Protein AF-A0A518ASU7-F1 (afdb_monomer)

Organism: NCBI:txid2527972

Foldseek 3Di:
DDVVVVVVVVVVVVVVVVVVPDPPDPPPPPVPPDPCPVPPPDPDDDDDPPDPCPVVVVVVVVVVVVVVPPPPPD

Mean predicted aligned error: 18.1 Å

Solvent-accessible surface area (backbone atoms only — not comparable to full-atom values): 4944 Å² total; per-residue (Å²): 131,65,63,70,60,55,52,52,54,53,53,51,53,56,55,53,51,60,72,69,67,60,91,79,76,79,81,72,82,69,78,65,63,59,101,50,57,91,77,48,75,76,81,81,69,73,86,66,66,93,54,91,52,55,67,60,53,49,51,52,51,53,53,48,52,54,59,70,70,42,80,81,86,122

Radius of gyration: 33.15 Å; Cα contacts (8 Å, |Δi|>4): 3; chains: 1; bounding box: 74×34×70 Å

pLDDT: mean 76.0, std 11.63, range [49.88, 93.31]

St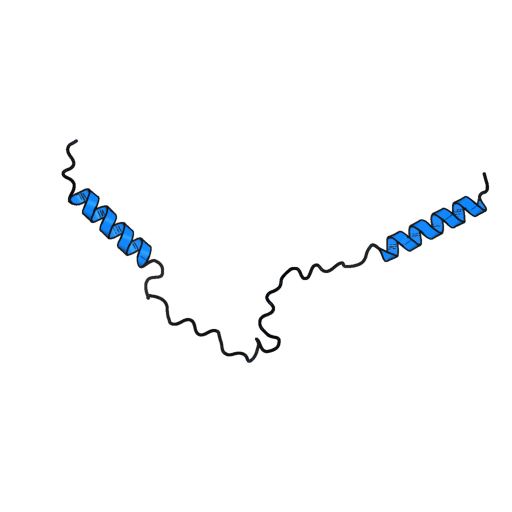ructure (mmCIF, N/CA/C/O backbone):
data_AF-A0A518ASU7-F1
#
_entry.id   AF-A0A518ASU7-F1
#
loop_
_atom_site.group_PDB
_atom_site.id
_atom_site.type_symbol
_atom_site.label_atom_id
_atom_site.label_alt_id
_atom_site.label_comp_id
_atom_site.label_asym_id
_atom_site.label_entity_id
_atom_site.label_seq_id
_atom_site.pdbx_PDB_ins_code
_atom_site.Cartn_x
_atom_site.Cartn_y
_atom_site.Cartn_z
_atom_site.occupancy
_atom_site.B_iso_or_equiv
_atom_site.auth_seq_id
_atom_site.auth_comp_id
_atom_site.auth_asym_id
_atom_site.auth_atom_id
_atom_site.pdbx_PDB_model_num
ATOM 1 N N . MET A 1 1 ? 45.811 22.174 -13.931 1.00 58.56 1 MET A N 1
ATOM 2 C CA . MET A 1 1 ? 44.588 21.388 -13.630 1.00 58.56 1 MET A CA 1
ATOM 3 C C . MET A 1 1 ? 43.793 21.216 -14.923 1.00 58.56 1 MET A C 1
ATOM 5 O O . MET A 1 1 ? 43.312 22.206 -15.457 1.00 58.56 1 MET A O 1
ATOM 9 N N . ASN A 1 2 ? 43.734 20.002 -15.477 1.00 78.06 2 ASN A N 1
ATOM 10 C CA . ASN A 1 2 ? 43.333 19.745 -16.869 1.00 78.06 2 ASN A CA 1
ATOM 11 C C . ASN A 1 2 ? 41.844 20.036 -17.120 1.00 78.06 2 ASN A C 1
ATOM 13 O O . ASN A 1 2 ? 40.980 19.289 -16.667 1.00 78.06 2 ASN A O 1
ATOM 17 N N . HIS A 1 3 ? 41.539 21.105 -17.861 1.00 79.00 3 HIS A N 1
ATOM 18 C CA . HIS A 1 3 ? 40.162 21.541 -18.135 1.00 79.00 3 HIS A CA 1
ATOM 19 C C . HIS A 1 3 ? 39.317 20.453 -18.810 1.00 79.00 3 HIS A C 1
ATOM 21 O O . HIS A 1 3 ? 38.165 20.261 -18.440 1.00 79.00 3 HIS A O 1
ATOM 27 N N . LYS A 1 4 ? 39.913 19.650 -19.701 1.00 85.75 4 LYS A N 1
ATOM 28 C CA . LYS A 1 4 ? 39.231 18.515 -20.345 1.00 85.75 4 LYS A CA 1
ATOM 29 C C . LYS A 1 4 ? 38.728 17.474 -19.340 1.00 85.75 4 LYS A C 1
ATOM 31 O O . LYS A 1 4 ? 37.606 17.001 -19.468 1.00 85.75 4 LYS A O 1
ATOM 36 N N . LEU A 1 5 ? 39.527 17.173 -18.313 1.00 88.00 5 LEU A N 1
ATOM 37 C CA . LEU A 1 5 ? 39.144 16.230 -17.262 1.00 88.00 5 LEU A CA 1
ATOM 38 C C . LEU A 1 5 ? 37.999 16.792 -16.408 1.00 88.00 5 LEU A C 1
ATOM 40 O O . LEU A 1 5 ? 37.083 16.053 -16.074 1.00 88.00 5 LEU A O 1
ATOM 44 N N . LYS A 1 6 ? 38.001 18.105 -16.129 1.00 86.19 6 LYS A N 1
ATOM 45 C CA . LYS A 1 6 ? 36.911 18.779 -15.399 1.00 86.19 6 LYS A CA 1
ATOM 46 C C . LYS A 1 6 ? 35.586 18.764 -16.168 1.00 86.19 6 LYS A C 1
ATOM 48 O O . LYS A 1 6 ? 34.531 18.592 -15.570 1.00 86.19 6 LYS A O 1
ATOM 53 N N . HIS A 1 7 ? 35.628 18.961 -17.486 1.00 88.56 7 HIS A N 1
ATOM 54 C CA . HIS A 1 7 ? 34.421 18.918 -18.315 1.00 88.56 7 HIS A CA 1
ATOM 55 C C . HIS A 1 7 ? 33.864 17.496 -18.428 1.00 88.56 7 HIS A C 1
ATOM 57 O O . HIS A 1 7 ? 32.655 17.310 -18.315 1.00 88.56 7 HIS A O 1
ATOM 63 N N . ALA A 1 8 ? 34.740 16.496 -18.573 1.00 91.69 8 ALA A N 1
ATOM 64 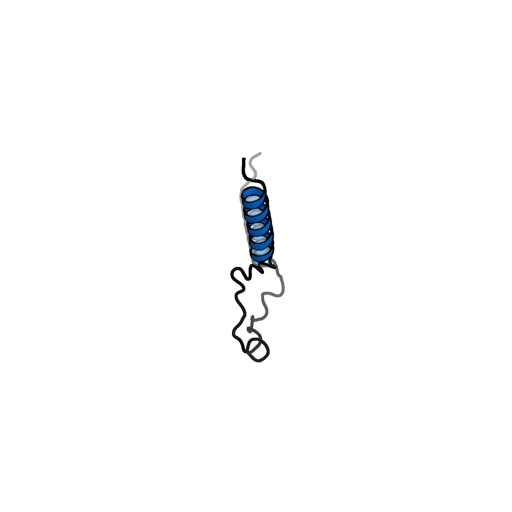C CA . ALA A 1 8 ? 34.340 15.092 -18.620 1.00 91.69 8 ALA A CA 1
ATOM 65 C C . ALA A 1 8 ? 33.673 14.632 -17.313 1.00 91.69 8 ALA A C 1
ATOM 67 O O . ALA A 1 8 ? 32.625 13.990 -17.353 1.00 91.69 8 ALA A O 1
ATOM 68 N N . THR A 1 9 ? 34.228 15.005 -16.153 1.00 91.56 9 THR A N 1
ATOM 69 C CA . THR A 1 9 ? 33.621 14.659 -14.859 1.00 91.56 9 THR A CA 1
ATOM 70 C C . THR A 1 9 ? 32.301 15.389 -14.627 1.00 91.56 9 THR A C 1
ATOM 72 O O . THR A 1 9 ? 31.350 14.773 -14.156 1.00 91.56 9 THR A O 1
ATOM 75 N N . CYS A 1 10 ? 32.196 16.665 -15.010 1.00 91.56 10 CYS A N 1
ATOM 76 C CA . CYS A 1 10 ? 30.948 17.423 -14.896 1.00 91.56 10 CYS A CA 1
ATOM 77 C C . CYS A 1 10 ? 29.824 16.816 -15.758 1.00 91.56 10 CYS A C 1
ATOM 79 O O . CYS A 1 10 ? 28.716 16.607 -15.268 1.00 91.56 10 CYS A O 1
ATOM 81 N N . GLY A 1 11 ? 30.118 16.455 -17.013 1.00 91.31 11 GLY A N 1
ATOM 82 C CA . GLY A 1 11 ? 29.138 15.832 -17.910 1.00 91.31 11 GLY A CA 1
ATOM 83 C C . GLY A 1 11 ? 28.639 14.471 -17.414 1.00 91.31 11 GLY A C 1
ATOM 84 O O . GLY A 1 11 ? 27.442 14.196 -17.474 1.00 91.31 11 GLY A O 1
ATOM 85 N N . LEU A 1 12 ? 29.535 13.646 -16.862 1.00 93.31 12 LEU A N 1
ATOM 86 C CA . LEU A 1 12 ? 29.175 12.339 -16.304 1.00 93.31 12 LEU A CA 1
ATOM 87 C C . LEU A 1 12 ? 28.224 12.464 -15.102 1.00 93.31 12 LEU A C 1
ATOM 89 O O . LEU A 1 12 ? 27.260 11.708 -14.999 1.00 93.31 12 LEU A O 1
ATOM 93 N N . VAL A 1 13 ? 28.471 13.432 -14.215 1.00 92.44 13 VAL A N 1
ATOM 94 C CA . VAL A 1 13 ? 27.636 13.666 -13.024 1.00 92.44 13 VAL A CA 1
ATOM 95 C C . VAL A 1 13 ? 26.223 14.108 -13.409 1.00 92.44 13 VAL A C 1
ATOM 97 O O . VAL A 1 13 ? 25.257 13.625 -12.824 1.00 92.44 13 VAL A O 1
ATOM 100 N N . VAL A 1 14 ? 26.090 14.980 -14.413 1.00 91.62 14 VAL A N 1
ATOM 101 C CA . VAL A 1 14 ? 24.781 15.450 -14.898 1.00 91.62 14 VAL A CA 1
ATOM 102 C C . VAL A 1 14 ? 23.981 14.319 -15.553 1.00 91.62 14 VAL A C 1
ATOM 104 O O . VAL A 1 14 ? 22.784 14.193 -15.317 1.00 91.62 14 VAL A O 1
ATOM 107 N N . LEU A 1 15 ? 24.625 13.456 -16.342 1.00 88.50 15 LEU A N 1
ATOM 108 C CA . LEU A 1 15 ? 23.946 12.298 -16.935 1.00 88.50 15 LEU A CA 1
ATOM 109 C C . LEU A 1 15 ? 23.480 11.293 -15.873 1.00 88.50 15 LEU A C 1
ATOM 111 O O . LEU A 1 15 ? 22.368 10.771 -15.958 1.00 88.50 15 LEU A O 1
ATOM 115 N N . ALA A 1 16 ? 24.307 11.041 -14.857 1.00 87.38 16 ALA A N 1
ATOM 116 C CA . ALA A 1 16 ? 23.966 10.127 -13.773 1.00 87.38 16 ALA A CA 1
ATOM 117 C C . ALA A 1 16 ? 22.782 10.630 -12.930 1.00 87.38 16 ALA A C 1
ATOM 119 O O . ALA A 1 16 ? 21.919 9.835 -12.557 1.00 87.38 16 ALA A O 1
ATOM 120 N N . SER A 1 17 ? 22.697 11.936 -12.653 1.00 83.19 17 SER A N 1
ATOM 121 C CA . SER A 1 17 ? 21.591 12.494 -11.866 1.00 83.19 17 SER A CA 1
ATOM 122 C C . SER A 1 17 ? 20.247 12.390 -12.589 1.00 83.19 17 SER A C 1
ATOM 124 O O . SER A 1 17 ? 19.256 12.025 -11.959 1.00 83.19 17 SER A O 1
ATOM 126 N N . MET A 1 18 ? 20.214 12.598 -13.909 1.00 81.44 18 MET A N 1
ATOM 127 C CA . MET A 1 18 ? 18.993 12.433 -14.711 1.00 81.44 18 MET A CA 1
ATOM 128 C C . MET A 1 18 ? 18.476 10.987 -14.725 1.00 81.44 18 MET A C 1
ATOM 130 O O . MET A 1 18 ? 17.267 10.773 -14.761 1.00 81.44 18 MET A O 1
ATOM 134 N N . ALA A 1 19 ? 19.368 9.992 -14.661 1.00 79.62 19 ALA A N 1
ATOM 135 C CA . ALA A 1 19 ? 18.983 8.580 -14.592 1.00 79.62 19 ALA A CA 1
ATOM 136 C C . ALA A 1 19 ? 18.404 8.175 -13.222 1.00 79.62 19 ALA A C 1
ATOM 138 O O . ALA A 1 19 ? 17.642 7.213 -13.132 1.00 79.62 19 ALA A O 1
ATOM 139 N N . LEU A 1 20 ? 18.753 8.902 -12.155 1.00 76.44 20 LEU A N 1
ATOM 140 C CA . LEU A 1 20 ? 18.303 8.630 -10.785 1.00 76.44 20 LEU A CA 1
ATOM 141 C C . LEU A 1 20 ? 16.982 9.341 -10.437 1.00 76.44 20 LEU A C 1
ATOM 143 O O . LEU A 1 20 ? 16.253 8.885 -9.553 1.00 76.44 20 LEU A O 1
ATOM 147 N N . THR A 1 21 ? 16.640 10.427 -11.134 1.00 72.31 21 THR A N 1
ATOM 148 C CA . THR A 1 21 ? 15.389 11.177 -10.936 1.00 72.31 21 THR A CA 1
ATOM 149 C C . THR A 1 21 ? 14.291 10.700 -11.893 1.00 72.31 21 THR A C 1
ATOM 151 O O . THR A 1 21 ? 13.934 11.387 -12.847 1.00 72.31 21 THR A O 1
ATOM 154 N N . GLY A 1 22 ? 13.754 9.505 -11.646 1.00 70.62 22 GLY A N 1
ATOM 155 C CA . GLY A 1 22 ? 12.520 9.015 -12.271 1.00 70.62 22 GLY A CA 1
ATOM 15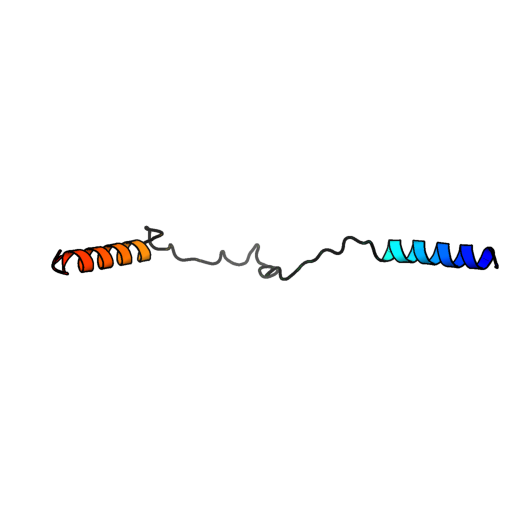6 C C . GLY A 1 22 ? 11.317 9.122 -11.329 1.00 70.62 22 GLY A C 1
ATOM 157 O O . GLY A 1 22 ? 11.478 9.294 -10.122 1.00 70.62 22 GLY A O 1
ATOM 158 N N . CYS A 1 23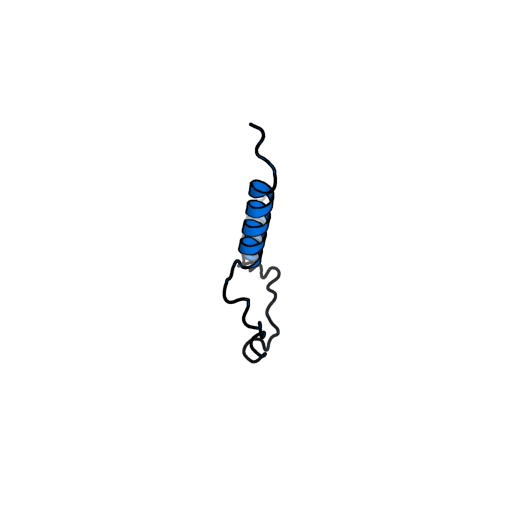 ? 10.100 8.974 -11.864 1.00 74.19 23 CYS A N 1
ATOM 159 C CA . CYS A 1 23 ? 8.899 8.731 -11.060 1.00 74.19 23 CYS A CA 1
ATOM 160 C C . CYS A 1 23 ? 9.039 7.360 -10.376 1.00 74.19 23 CYS A C 1
ATOM 162 O O . CYS A 1 23 ? 8.642 6.332 -10.921 1.00 74.19 23 CYS A O 1
ATOM 164 N N . GLN A 1 24 ? 9.676 7.328 -9.205 1.00 65.31 24 GLN A N 1
ATOM 165 C CA . GLN A 1 24 ? 9.729 6.135 -8.368 1.00 65.31 24 GLN A CA 1
ATOM 166 C C . GLN A 1 24 ? 8.360 5.976 -7.700 1.00 65.31 24 GLN A C 1
ATOM 168 O O . GLN A 1 24 ? 8.112 6.485 -6.609 1.00 65.31 24 GLN A O 1
ATOM 173 N N . GLY A 1 25 ? 7.431 5.336 -8.411 1.00 68.69 25 GLY A N 1
ATOM 174 C CA . GLY A 1 25 ? 6.123 4.982 -7.876 1.00 68.69 25 GLY A CA 1
ATOM 175 C C . GLY A 1 25 ? 6.287 3.936 -6.781 1.00 68.69 25 GLY A C 1
ATOM 176 O O . GLY A 1 25 ? 6.603 2.780 -7.058 1.00 68.69 25 GLY A O 1
ATOM 177 N N . VAL A 1 26 ? 6.084 4.337 -5.530 1.00 64.38 26 VAL A N 1
ATOM 178 C CA . VAL A 1 26 ? 5.999 3.399 -4.413 1.00 64.38 26 VAL A CA 1
ATOM 179 C C . VAL A 1 26 ? 4.605 2.778 -4.440 1.00 64.38 26 VAL A C 1
ATOM 181 O O . VAL A 1 26 ? 3.651 3.339 -3.910 1.00 64.38 26 VAL A O 1
ATOM 184 N N . TYR A 1 27 ? 4.478 1.602 -5.053 1.00 67.38 27 TYR A N 1
ATOM 185 C CA . TYR A 1 27 ? 3.293 0.749 -4.910 1.00 67.38 27 TYR A CA 1
ATOM 186 C C . TYR A 1 27 ? 3.434 -0.080 -3.627 1.00 67.38 27 TYR A C 1
ATOM 188 O O . TYR A 1 27 ? 3.524 -1.306 -3.650 1.00 67.38 27 TYR A O 1
ATOM 196 N N . SER A 1 28 ? 3.569 0.594 -2.485 1.00 52.75 28 SER A N 1
ATOM 197 C CA . SER A 1 28 ? 3.700 -0.074 -1.192 1.00 52.75 28 SER A CA 1
ATOM 198 C C . SER A 1 28 ? 2.406 -0.802 -0.857 1.00 52.75 28 SER A C 1
ATOM 200 O O . SER A 1 28 ? 1.386 -0.154 -0.631 1.00 52.75 28 SER A O 1
ATOM 202 N N . GLY A 1 29 ? 2.464 -2.134 -0.781 1.00 60.88 29 GLY A N 1
ATOM 203 C CA . GLY A 1 29 ? 1.514 -2.932 -0.003 1.00 60.88 29 GLY A CA 1
ATOM 204 C C . GLY A 1 29 ? 0.050 -2.739 -0.376 1.00 60.88 29 GLY A C 1
ATOM 205 O O . GLY A 1 29 ? -0.820 -2.852 0.485 1.00 60.88 29 GLY A O 1
ATOM 206 N N . GLN A 1 30 ? -0.240 -2.443 -1.639 1.00 56.62 30 GLN A N 1
ATOM 207 C CA . GLN A 1 30 ? -1.607 -2.524 -2.103 1.00 56.62 30 GLN A CA 1
ATOM 208 C C . GLN A 1 30 ? -1.965 -4.009 -1.975 1.00 56.62 30 GLN A C 1
ATOM 210 O O . GLN A 1 30 ? -1.446 -4.840 -2.722 1.00 56.62 30 GLN A O 1
ATOM 215 N N . VAL A 1 31 ? -2.810 -4.366 -1.000 1.00 58.66 31 VAL A N 1
ATOM 216 C CA . VAL A 1 31 ? -3.659 -5.549 -1.142 1.00 58.66 31 VAL A CA 1
ATOM 217 C C . VAL A 1 31 ? -4.492 -5.213 -2.364 1.00 58.66 31 VAL A C 1
ATOM 219 O O . VAL A 1 31 ? -5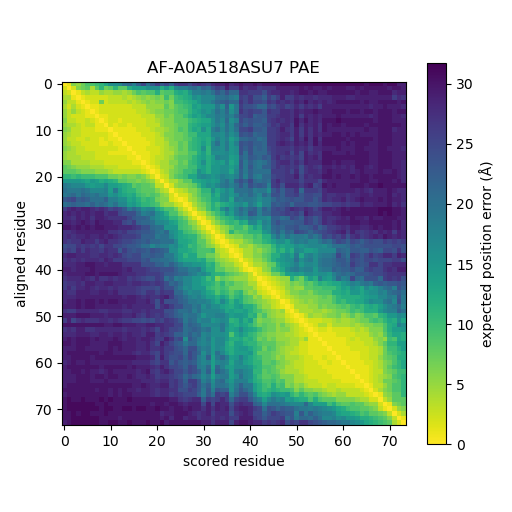.571 -4.636 -2.258 1.00 58.66 31 VAL A O 1
ATOM 222 N N . LEU A 1 32 ? -3.920 -5.436 -3.551 1.00 54.59 32 LEU A N 1
ATOM 223 C CA . LEU A 1 32 ? -4.724 -5.542 -4.735 1.00 54.59 32 LEU A CA 1
ATOM 224 C C . LEU A 1 32 ? -5.638 -6.702 -4.370 1.00 54.59 32 LEU A C 1
ATOM 226 O O . LEU A 1 32 ? -5.132 -7.804 -4.114 1.00 54.59 32 LEU A O 1
ATOM 230 N N . PRO A 1 33 ? -6.957 -6.475 -4.283 1.00 63.88 33 PRO A N 1
ATOM 231 C CA . PRO A 1 33 ? -7.848 -7.611 -4.342 1.00 63.88 33 PRO A CA 1
ATOM 232 C C . PRO A 1 33 ? -7.448 -8.406 -5.594 1.00 63.88 33 PRO A C 1
ATOM 234 O O . PRO A 1 33 ? -6.852 -7.832 -6.518 1.00 63.88 33 PRO A O 1
ATOM 237 N N . SER A 1 34 ? -7.646 -9.729 -5.553 1.00 65.38 34 SER A N 1
ATOM 238 C CA . SER A 1 34 ? -7.191 -10.668 -6.589 1.00 65.38 34 SER A CA 1
ATOM 239 C C . SER A 1 34 ? -7.352 -10.045 -7.988 1.00 65.38 34 SER A C 1
ATOM 241 O O . SER A 1 34 ? -8.247 -9.226 -8.185 1.00 65.38 34 SER A O 1
ATOM 243 N N . PRO A 1 35 ? -6.540 -10.377 -9.005 1.00 67.75 35 PRO A N 1
ATOM 244 C CA . PRO A 1 35 ? -6.677 -9.767 -10.338 1.00 67.75 35 PRO A CA 1
ATOM 245 C C . PRO A 1 35 ? -8.099 -9.877 -10.936 1.00 67.75 35 PRO A C 1
ATOM 247 O O . PRO A 1 35 ? -8.424 -9.191 -11.902 1.00 67.75 35 PRO A O 1
ATOM 250 N N . TYR A 1 36 ? -8.959 -10.689 -10.319 1.00 69.56 36 TYR A N 1
ATOM 251 C CA . TYR A 1 36 ? -10.374 -10.854 -10.592 1.00 69.56 36 TYR A CA 1
ATOM 252 C C . TYR A 1 36 ? -11.311 -10.042 -9.686 1.00 69.56 36 TYR A C 1
ATOM 254 O O . TYR A 1 36 ? -12.504 -10.252 -9.782 1.00 69.56 36 TYR A O 1
ATOM 262 N N . TYR A 1 37 ? -10.862 -9.078 -8.877 1.00 64.38 37 TYR A N 1
ATOM 263 C CA . TYR A 1 37 ? -11.693 -8.334 -7.908 1.00 64.38 37 TYR A CA 1
ATOM 264 C C . TYR A 1 37 ? -12.922 -7.638 -8.497 1.00 64.38 37 TYR A C 1
ATOM 266 O O . TYR A 1 37 ? -13.833 -7.236 -7.782 1.00 64.38 37 TYR A O 1
ATOM 274 N N . ARG A 1 38 ? -12.915 -7.432 -9.815 1.00 65.62 38 ARG A N 1
ATOM 275 C CA . ARG A 1 38 ? -14.034 -6.878 -10.574 1.00 65.62 38 ARG A CA 1
ATOM 276 C C . ARG A 1 38 ? -15.164 -7.895 -10.794 1.00 65.62 38 ARG A C 1
ATOM 278 O O . ARG A 1 38 ? -16.286 -7.475 -11.045 1.00 65.62 38 ARG A O 1
ATOM 285 N N . GLY A 1 39 ? -14.853 -9.189 -10.757 1.00 70.38 39 GLY A N 1
ATOM 286 C CA . GLY A 1 39 ? -15.786 -10.307 -10.924 1.00 70.38 39 GLY A CA 1
ATOM 287 C C . GLY A 1 39 ? -15.770 -11.325 -9.779 1.00 70.38 39 GLY A C 1
ATOM 288 O O . GLY A 1 39 ? -16.540 -12.272 -9.828 1.00 70.38 39 GLY A O 1
ATOM 289 N N . ASP A 1 40 ? -14.899 -11.147 -8.787 1.00 66.38 40 ASP A N 1
ATOM 290 C CA . ASP A 1 40 ? -14.948 -11.849 -7.510 1.00 66.38 40 ASP A CA 1
ATOM 291 C C . ASP A 1 40 ? -16.176 -11.340 -6.759 1.00 66.38 40 ASP A C 1
ATOM 293 O O . ASP A 1 40 ? -16.455 -10.133 -6.757 1.00 66.38 40 ASP A O 1
ATOM 297 N N . ASP A 1 41 ? -16.949 -12.258 -6.197 1.00 66.56 41 ASP A N 1
ATOM 298 C CA . ASP A 1 41 ? -18.224 -11.924 -5.587 1.00 66.56 41 ASP A CA 1
ATOM 299 C C . ASP A 1 41 ? -18.004 -10.852 -4.518 1.00 66.56 41 ASP A C 1
ATOM 301 O O . ASP A 1 41 ? -17.050 -10.910 -3.736 1.00 66.56 41 ASP A O 1
ATOM 305 N N . VAL A 1 42 ? -18.886 -9.844 -4.497 1.00 70.19 42 VAL A N 1
ATOM 306 C CA . VAL A 1 42 ? -18.919 -8.831 -3.436 1.00 70.19 42 VAL A CA 1
ATOM 307 C C . VAL A 1 42 ? -18.747 -9.563 -2.117 1.00 70.19 42 VAL A C 1
ATOM 309 O O . VAL A 1 42 ? -19.580 -10.406 -1.794 1.00 70.19 42 VAL A O 1
ATOM 312 N N . GLN A 1 43 ? -17.670 -9.261 -1.386 1.00 69.94 43 GLN A N 1
ATOM 313 C CA . GLN A 1 43 ? -17.397 -9.867 -0.089 1.00 69.94 43 GLN A CA 1
ATOM 314 C C . GLN A 1 43 ? -18.670 -9.740 0.751 1.00 69.94 43 GLN A C 1
ATOM 316 O O . GLN A 1 43 ? -19.029 -8.644 1.184 1.00 69.94 43 GLN A O 1
ATOM 321 N N . TYR A 1 44 ? -19.414 -10.841 0.882 1.00 70.12 44 TYR A N 1
ATOM 322 C CA . TYR A 1 44 ? -20.731 -10.806 1.492 1.00 70.12 44 TYR A CA 1
ATOM 323 C C . TYR A 1 44 ? -20.533 -10.539 2.975 1.00 70.12 44 TYR A C 1
ATOM 325 O O . TYR A 1 44 ? -20.136 -11.416 3.743 1.00 70.12 44 TYR A O 1
ATOM 333 N N . PHE A 1 45 ? -20.784 -9.299 3.370 1.00 72.88 45 PHE A N 1
ATOM 334 C CA . PHE A 1 45 ? -20.915 -8.940 4.763 1.00 72.88 45 PHE A CA 1
ATOM 335 C C . PHE A 1 45 ? -22.397 -9.090 5.099 1.00 72.88 45 PHE A C 1
ATOM 337 O O . PHE A 1 45 ? -23.213 -8.349 4.536 1.00 72.88 45 PHE A O 1
ATOM 344 N N . PRO A 1 46 ? -22.784 -10.046 5.964 1.00 78.81 46 PRO A N 1
ATOM 345 C CA . PRO A 1 46 ? -24.160 -10.111 6.428 1.00 78.81 46 PRO A CA 1
ATOM 346 C C . PRO A 1 46 ? -24.539 -8.745 6.996 1.00 78.81 46 PRO A C 1
ATOM 348 O O . PRO A 1 46 ? -23.691 -8.047 7.563 1.00 78.81 46 PRO A O 1
ATOM 351 N N . LYS A 1 47 ? -25.805 -8.346 6.822 1.00 78.38 47 LYS A N 1
ATOM 352 C CA . LYS A 1 47 ? -26.287 -7.091 7.401 1.00 78.38 47 LYS A CA 1
ATOM 353 C C . LYS A 1 47 ? -25.936 -7.102 8.887 1.00 78.38 47 LYS A C 1
ATOM 355 O O . LYS A 1 47 ? -26.361 -7.993 9.622 1.00 78.38 47 LYS A O 1
ATOM 360 N N . GLY A 1 48 ? -25.102 -6.145 9.289 1.00 77.06 48 GLY A N 1
ATOM 361 C CA . GLY A 1 48 ? -24.792 -5.928 10.693 1.00 77.06 48 GLY A CA 1
ATOM 362 C C . GLY A 1 48 ? -26.071 -5.611 11.473 1.00 77.06 48 GLY A C 1
ATOM 363 O O . GLY A 1 48 ? -27.120 -5.376 10.869 1.00 77.06 48 GLY A O 1
ATOM 364 N N . PRO A 1 49 ? -26.010 -5.593 12.811 1.00 80.06 49 PRO A N 1
ATOM 365 C CA . PRO A 1 49 ? -27.147 -5.164 13.616 1.00 80.06 49 PRO A CA 1
ATOM 366 C C . PRO A 1 49 ? -27.672 -3.804 13.124 1.00 80.06 49 PRO A C 1
ATOM 368 O O . PRO A 1 49 ? -26.881 -2.901 12.849 1.00 80.06 49 PRO A O 1
ATOM 371 N N . GLU A 1 50 ? -29.001 -3.659 13.024 1.00 79.31 50 GLU A N 1
ATOM 372 C CA . GLU A 1 50 ? -29.672 -2.431 12.543 1.00 79.31 50 GLU A CA 1
ATOM 373 C C . GLU A 1 50 ? -29.170 -1.177 13.289 1.00 79.31 50 GLU A C 1
ATOM 375 O O . GLU A 1 50 ? -29.010 -0.100 12.713 1.00 79.31 50 GLU A O 1
ATOM 380 N N . MET A 1 51 ? -28.827 -1.334 14.572 1.00 78.75 51 MET A N 1
ATOM 381 C CA . MET A 1 51 ? -28.099 -0.337 15.347 1.00 78.75 51 MET A CA 1
ATOM 382 C C . MET A 1 51 ? -26.585 -0.555 15.218 1.00 78.75 51 MET A C 1
ATOM 384 O O . MET A 1 51 ? -26.022 -1.473 15.817 1.00 78.75 51 MET A O 1
ATOM 388 N N . LYS A 1 52 ? -25.906 0.370 14.528 1.00 80.19 52 LYS A N 1
ATOM 389 C CA . LYS A 1 52 ? -24.437 0.384 14.360 1.00 80.19 52 LYS A CA 1
ATOM 390 C C . LYS A 1 52 ? -23.646 0.341 15.676 1.00 80.19 52 LYS A C 1
ATOM 392 O O . LYS A 1 52 ? -22.494 -0.067 15.657 1.00 80.19 52 LYS A O 1
ATOM 397 N N . LEU A 1 53 ? -24.265 0.756 16.783 1.00 86.44 53 LEU A N 1
ATOM 398 C CA . LEU A 1 53 ? -23.661 0.875 18.112 1.00 86.44 53 LEU A CA 1
ATOM 399 C C . LEU A 1 53 ? -24.322 -0.041 19.157 1.00 86.44 53 LEU A C 1
ATOM 401 O O . LEU A 1 53 ? -24.495 0.335 20.315 1.00 86.44 53 LEU A O 1
ATOM 405 N N . ALA A 1 54 ? -24.780 -1.228 18.752 1.00 85.56 54 ALA A N 1
ATOM 406 C CA . ALA A 1 54 ? -25.491 -2.136 19.656 1.00 85.56 54 ALA A CA 1
ATOM 407 C C . ALA A 1 54 ? -24.654 -2.541 20.887 1.00 85.56 54 ALA A C 1
ATOM 409 O O . ALA A 1 54 ? -25.201 -2.711 21.976 1.00 85.56 54 ALA A O 1
ATOM 410 N N . ARG A 1 55 ? -23.328 -2.666 20.735 1.00 84.38 55 ARG A N 1
ATOM 411 C CA . ARG A 1 55 ? -22.421 -3.051 21.830 1.00 84.38 55 ARG A CA 1
ATOM 412 C C . ARG A 1 55 ? -22.250 -1.916 22.831 1.00 84.38 55 ARG A C 1
ATOM 414 O O . ARG A 1 55 ? -22.297 -2.134 24.035 1.00 84.38 55 ARG A O 1
ATOM 421 N N . GLU A 1 56 ? -22.102 -0.703 22.324 1.00 87.25 56 GLU A N 1
ATOM 422 C CA . GLU A 1 56 ? -21.965 0.522 23.098 1.00 87.25 56 GLU A CA 1
ATOM 423 C C . GLU A 1 56 ? -23.277 0.847 23.817 1.00 87.25 56 GLU A C 1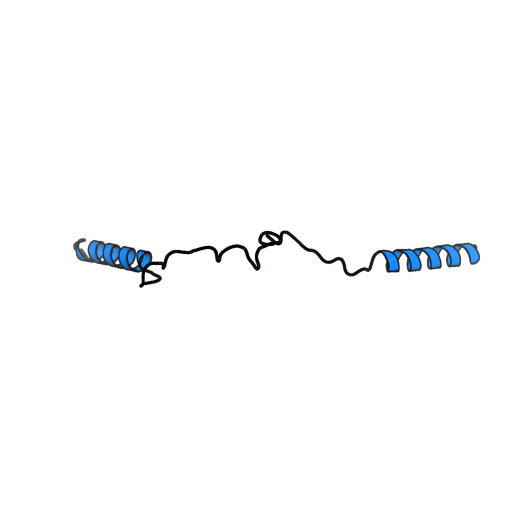
ATOM 425 O O . GLU A 1 56 ? -23.267 1.237 24.981 1.00 87.25 56 GLU A O 1
ATOM 430 N N . ALA A 1 57 ? -24.418 0.625 23.159 1.00 87.88 57 ALA A N 1
ATOM 431 C CA . ALA A 1 57 ? -25.731 0.770 23.771 1.00 87.88 57 ALA A CA 1
ATOM 432 C C . ALA A 1 57 ? -25.952 -0.230 24.916 1.00 87.88 57 ALA A C 1
ATOM 434 O O . ALA A 1 57 ? -26.454 0.171 25.966 1.00 87.88 57 ALA A O 1
ATOM 435 N N . ALA A 1 58 ? -25.550 -1.494 24.745 1.00 87.50 58 ALA A N 1
ATOM 436 C CA . ALA A 1 58 ? -25.610 -2.499 25.808 1.00 87.50 58 ALA A CA 1
ATOM 437 C C . ALA A 1 58 ? -24.691 -2.131 26.985 1.00 87.50 58 ALA A C 1
ATOM 439 O O . ALA A 1 58 ? -25.148 -2.081 28.125 1.00 87.50 58 ALA A O 1
ATOM 440 N N . ALA A 1 59 ? -23.443 -1.743 26.706 1.00 89.31 59 ALA A N 1
ATOM 441 C CA . ALA A 1 59 ? -22.499 -1.300 27.731 1.00 89.31 59 ALA A CA 1
ATOM 442 C C . ALA A 1 59 ? -23.012 -0.076 28.517 1.00 89.31 59 ALA A C 1
ATOM 444 O O . ALA A 1 59 ? -22.876 -0.013 29.738 1.00 89.31 59 ALA A O 1
ATOM 445 N N . MET A 1 60 ? -23.656 0.886 27.842 1.00 87.00 60 MET A N 1
ATOM 446 C CA . MET A 1 60 ? -24.277 2.038 28.505 1.00 87.00 60 MET A CA 1
ATOM 44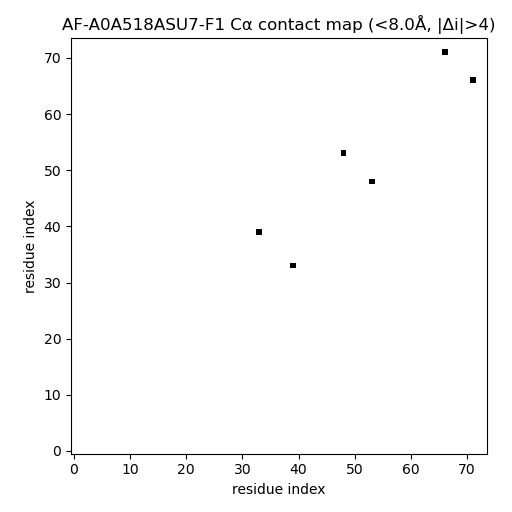7 C C . MET A 1 60 ? -25.466 1.645 29.392 1.00 87.00 60 MET A C 1
ATOM 449 O O . MET A 1 60 ? -25.686 2.287 30.417 1.00 87.00 60 MET A O 1
ATOM 453 N N . GLN A 1 61 ? -26.24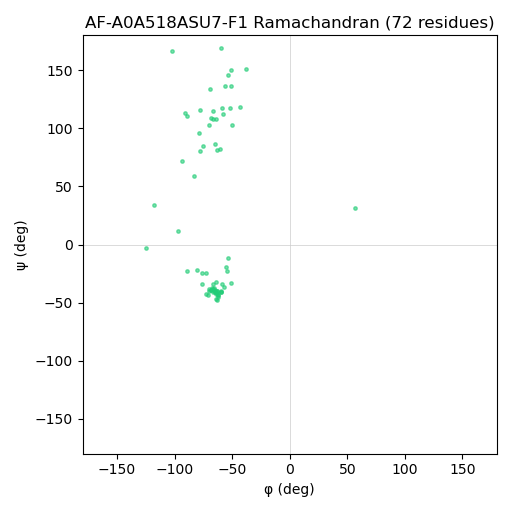7 0.629 29.017 1.00 88.12 61 GLN A N 1
ATOM 454 C CA . GLN A 1 61 ? -27.358 0.140 29.843 1.00 88.12 61 GLN A CA 1
ATOM 455 C C . GLN A 1 61 ? -26.853 -0.584 31.093 1.00 88.12 61 GLN A C 1
ATOM 457 O O . GLN A 1 61 ? -27.343 -0.315 32.188 1.00 88.12 61 GLN A O 1
ATOM 462 N N . GLU A 1 62 ? -25.832 -1.429 30.954 1.00 89.19 62 GLU A N 1
ATOM 463 C CA . GLU A 1 62 ? -25.201 -2.120 32.083 1.00 89.19 62 GLU A CA 1
ATOM 464 C C . GLU A 1 62 ? -24.565 -1.131 33.071 1.00 89.19 62 GLU A C 1
ATOM 466 O O . GLU A 1 62 ? -24.773 -1.244 34.280 1.00 89.19 62 GLU A O 1
ATOM 471 N N . ALA A 1 63 ? -23.861 -0.108 32.573 1.00 87.94 63 ALA A N 1
ATOM 472 C CA . ALA A 1 63 ? -23.267 0.934 33.413 1.00 87.94 63 ALA A CA 1
ATOM 473 C C . ALA A 1 63 ? -24.323 1.751 34.182 1.00 87.94 63 ALA A C 1
ATOM 475 O O . ALA A 1 63 ? -24.133 2.070 35.360 1.00 87.94 63 ALA A O 1
ATOM 476 N N . LYS A 1 64 ? -25.457 2.068 33.540 1.00 87.12 64 LYS A N 1
ATOM 477 C CA . LYS A 1 64 ? -26.592 2.730 34.204 1.00 87.12 64 LYS A CA 1
ATOM 478 C C . LYS A 1 64 ? -27.178 1.851 35.303 1.00 87.12 64 LYS A C 1
ATOM 480 O O . LYS A 1 64 ? -27.317 2.321 36.427 1.00 87.12 64 LYS A O 1
ATOM 485 N N . ALA A 1 65 ? -27.422 0.575 35.010 1.00 86.19 65 ALA A N 1
ATOM 486 C CA . ALA A 1 65 ? -27.966 -0.369 35.981 1.00 86.19 65 ALA A CA 1
ATOM 487 C C . ALA A 1 65 ? -27.054 -0.530 37.210 1.00 86.19 65 ALA A C 1
ATOM 489 O O . ALA A 1 65 ? -27.547 -0.529 38.332 1.00 86.19 65 ALA A O 1
ATOM 490 N N . GLN A 1 66 ? -25.730 -0.587 37.020 1.00 82.50 66 GLN A N 1
ATOM 491 C CA . GLN A 1 66 ? -24.760 -0.647 38.123 1.00 82.50 66 GLN A CA 1
ATOM 492 C C . GLN A 1 66 ? -24.746 0.631 38.978 1.00 82.50 66 GLN A C 1
ATOM 494 O O . GLN A 1 66 ? -24.606 0.560 40.203 1.00 82.50 66 GLN A O 1
ATO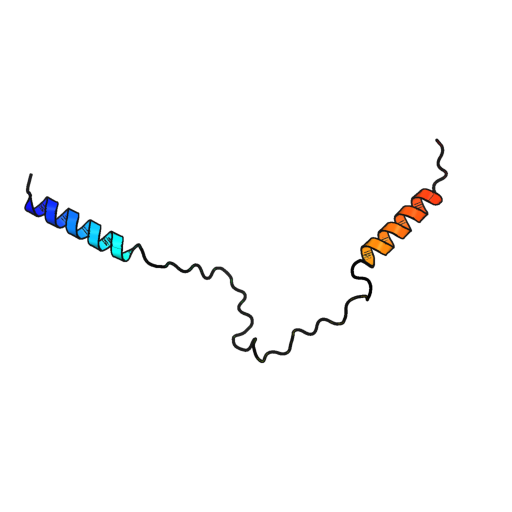M 499 N N . THR A 1 67 ? -24.907 1.795 38.343 1.00 78.88 67 THR A N 1
ATOM 500 C CA . THR A 1 67 ? -24.965 3.094 39.035 1.00 78.88 67 THR A CA 1
ATOM 501 C C . THR A 1 67 ? -26.256 3.234 39.843 1.00 78.88 67 THR A C 1
ATOM 503 O O . THR A 1 67 ? -26.228 3.758 40.950 1.00 78.88 67 THR A O 1
ATOM 506 N N . GLU A 1 68 ? -27.376 2.735 39.319 1.00 72.81 68 GLU A N 1
ATOM 507 C CA . GLU A 1 68 ? -28.678 2.753 39.996 1.00 72.81 68 GLU A CA 1
ATOM 508 C C . GLU A 1 68 ? -28.786 1.691 41.106 1.00 72.81 68 GLU A C 1
ATOM 510 O O . GLU A 1 68 ? -29.421 1.940 42.130 1.00 72.81 68 GLU A O 1
ATOM 515 N N . SER A 1 69 ? -28.156 0.518 40.943 1.00 60.53 69 SER A N 1
ATOM 516 C CA . SER A 1 69 ? -28.177 -0.562 41.942 1.00 60.53 69 SER A CA 1
ATOM 517 C C . SER A 1 69 ? -27.194 -0.362 43.092 1.00 60.53 69 SER A C 1
ATOM 519 O O . SER A 1 69 ? -27.351 -0.973 44.149 1.00 60.53 69 SER A O 1
ATOM 521 N N . THR A 1 70 ? -26.155 0.452 42.893 1.00 58.31 70 THR A N 1
ATOM 522 C CA . THR A 1 70 ? -25.269 0.849 43.986 1.00 58.31 70 THR A CA 1
ATOM 523 C C . THR A 1 70 ? -25.995 1.929 44.783 1.00 58.31 70 THR A C 1
ATOM 525 O O . THR A 1 70 ? -26.245 2.999 44.229 1.00 58.31 70 THR A O 1
ATOM 528 N N . PRO A 1 71 ? -26.351 1.712 46.062 1.00 60.66 71 PRO A N 1
ATOM 529 C CA . PRO A 1 71 ? -26.876 2.796 46.874 1.00 60.66 71 PRO A CA 1
ATOM 530 C C . PRO A 1 71 ? -25.824 3.908 46.915 1.00 60.66 71 PRO A C 1
ATOM 532 O O . PRO A 1 71 ? -24.734 3.729 47.461 1.00 60.66 71 PRO A O 1
ATOM 535 N N . GLN A 1 72 ? -26.151 5.040 46.292 1.00 61.53 72 GLN A N 1
ATOM 536 C CA . GLN A 1 72 ? -25.388 6.281 46.336 1.00 61.53 72 GLN A CA 1
ATOM 537 C C . GLN A 1 72 ? -25.372 6.775 47.789 1.00 61.53 72 GLN A C 1
ATOM 539 O O . GLN A 1 72 ? -26.167 7.627 48.174 1.00 61.53 72 GLN A O 1
ATOM 544 N N . ASN A 1 73 ? -24.487 6.220 48.616 1.00 58.91 73 ASN A N 1
ATOM 545 C CA . ASN A 1 73 ? -24.129 6.818 49.893 1.00 58.91 73 ASN A CA 1
ATOM 546 C C . ASN A 1 73 ? -23.163 7.975 49.602 1.00 58.91 73 ASN A C 1
ATOM 548 O O . ASN A 1 73 ? -21.942 7.811 49.633 1.00 58.91 73 ASN A O 1
ATOM 552 N N . ARG A 1 74 ? -23.747 9.112 49.214 1.00 49.88 74 ARG A N 1
ATOM 553 C CA . ARG A 1 74 ? -23.183 10.441 49.440 1.00 49.88 74 ARG A CA 1
ATOM 554 C C . ARG A 1 74 ? -23.969 11.079 50.575 1.00 49.88 74 ARG A C 1
ATOM 556 O O . ARG A 1 74 ? -25.215 11.001 50.507 1.00 49.88 74 ARG A O 1
#

Sequence (74 aa):
MNHKLKHATCGLVVLASMALTGCQGVYSGQVLPSPYYRGDDVQYFPKGPEMKLAREAAAMQEAKAQTESTPQNR

Secondary structure (DSSP, 8-state):
--HHHHHHHHHHHHHHHHHH-S------------TTTTTS-----PPPPSSTTHHHHHHHHHHHHHHHHS----